Protein AF-A0A0J9YCQ6-F1 (afdb_monomer)

Organism: Brugia malayi (NCBI:txid6279)

Foldseek 3Di:
DQELLRKDKDFPPVQVVLVVCVVVVHAAEAEDELVRYDHADDPAFVRPDPPQFDDPVVCVVCVPVVDCPVPGGRIGIHGLVSHAWYAYPVGIDRSNCSNVVVVVVPD

Mean predicted aligned error: 3.56 Å

Nearest PDB structures (foldseek):
  3ecs-assembly1_A  TM=9.531E-01  e=1.581E-13  Homo sapiens
  3ecs-assembly1_B  TM=9.606E-01  e=2.205E-13  Homo sapiens
  3ecs-assembly1_F  TM=9.427E-01  e=4.012E-13  Homo sapiens
  3a11-assembly1_F  TM=7.480E-01  e=7.464E-07  Thermococcus kodakarensis KOD1
  3a11-assembly1_D  TM=7.402E-01  e=1.358E-06  Thermococcus kodakarensis KOD1

Sequence (107 aa):
GVMETGGIINKIGTHPLAVCAKAMHKPFFVMAESIKFVKEYPLNQNDIPIEFKYAASTLTKHKFDGDFSSEHPLVDYTPPQYINLLFTNLGILTPAAVGDELIKLYV

InterPro domains:
  IPR000649 Initiation factor 2B-related [PF01008] (2-95)
  IPR037171 NagB/RpiA transferase-like [SSF100950] (2-106)
  IPR042529 Initiation factor 2B-like, C-terminal [G3DSA:3.40.50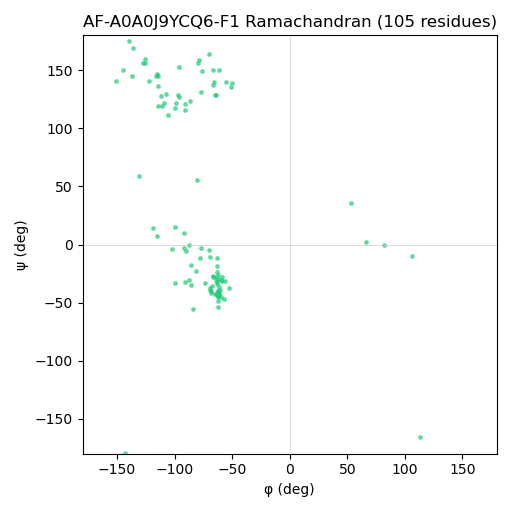.10470] (1-107)
  IPR051501 Eukaryotic initiation factor 2B subunits alpha/beta/delta [PTHR45860] (1-106)

pLDDT: mean 94.0, std 5.08, range [60.03, 98.44]

Radius of gyration: 14.94 Å; Cα contacts (8 Å, |Δi|>4): 167; chains: 1; bounding box: 27×39×42 Å

Secondary structure (DSSP, 8-state):
-EETTS-EEEETTHHHHHHHHHHTT---EEE--GGGEE----SSSTTS-HHHHS-HHHHHHTTTT---TT---SEEEE-GGG--EEEETTEEE-GGGHHHHHHHH--

Solvent-accessible surface area (backbone atoms only — not comparable to full-atom values): 6144 Å² total; per-residue (Å²): 72,35,26,34,70,30,19,36,44,44,59,56,64,52,34,63,51,30,52,50,30,54,76,68,74,40,89,36,74,45,79,50,58,68,88,39,54,41,98,46,81,60,87,50,76,82,57,50,58,65,81,68,28,44,55,72,69,57,52,62,74,27,67,85,75,70,67,57,86,92,58,75,65,54,38,34,59,29,60,28,94,46,47,60,38,36,45,35,86,91,43,79,35,46,28,79,48,38,38,63,50,53,53,68,75,76,110

Structure (mmCIF, N/CA/C/O backbone):
data_AF-A0A0J9YCQ6-F1
#
_entry.id   AF-A0A0J9YCQ6-F1
#
loop_
_atom_site.group_PDB
_atom_site.id
_atom_site.type_symbol
_atom_site.label_atom_id
_atom_site.label_alt_id
_atom_site.label_comp_id
_atom_site.label_asym_id
_atom_site.label_entity_id
_atom_site.label_seq_id
_atom_site.pdbx_PDB_ins_code
_atom_site.Cartn_x
_atom_site.Cartn_y
_atom_site.Cartn_z
_atom_site.occupancy
_atom_site.B_iso_or_equiv
_atom_site.auth_seq_id
_atom_site.auth_comp_id
_atom_site.auth_asym_id
_atom_site.auth_atom_id
_atom_site.pdbx_PDB_model_num
ATOM 1 N N . GLY A 1 1 ? 5.028 1.981 -1.853 1.00 93.81 1 GLY A N 1
ATOM 2 C CA . GLY A 1 1 ? 4.466 3.158 -1.163 1.00 93.81 1 GLY A CA 1
ATOM 3 C C . GLY A 1 1 ? 3.123 2.819 -0.553 1.00 93.81 1 GLY A C 1
ATOM 4 O O . GLY A 1 1 ? 2.629 1.719 -0.779 1.00 93.81 1 GLY A O 1
ATOM 5 N N . VAL A 1 2 ? 2.546 3.745 0.207 1.00 96.69 2 VAL A N 1
ATOM 6 C CA . VAL A 1 2 ? 1.163 3.674 0.697 1.00 96.69 2 VAL A CA 1
ATOM 7 C C . VAL A 1 2 ? 0.309 4.535 -0.225 1.00 96.69 2 VAL A C 1
ATOM 9 O O . VAL A 1 2 ? 0.623 5.702 -0.440 1.00 96.69 2 VAL A O 1
ATOM 12 N N . MET A 1 3 ? -0.696 3.925 -0.839 1.00 95.75 3 MET A N 1
ATOM 13 C CA . MET A 1 3 ? -1.593 4.565 -1.796 1.00 95.75 3 MET A CA 1
ATOM 14 C C . MET A 1 3 ? -2.626 5.398 -1.050 1.00 95.75 3 MET A C 1
ATOM 16 O O . MET A 1 3 ? -2.930 5.114 0.109 1.00 95.75 3 MET A O 1
ATOM 20 N N . GLU A 1 4 ? -3.228 6.371 -1.722 1.00 94.56 4 GLU A N 1
ATOM 21 C CA . GLU A 1 4 ? -4.230 7.238 -1.100 1.00 94.56 4 GLU A CA 1
ATOM 22 C C . GLU A 1 4 ? -5.472 6.472 -0.624 1.00 94.56 4 GLU A C 1
ATOM 24 O O . GLU A 1 4 ? -6.064 6.794 0.403 1.00 94.56 4 GLU A O 1
ATOM 29 N N . THR A 1 5 ? -5.801 5.374 -1.306 1.00 93.88 5 THR A N 1
ATOM 30 C CA . THR A 1 5 ? -6.861 4.432 -0.913 1.00 93.88 5 THR A CA 1
ATOM 31 C C . THR A 1 5 ? -6.525 3.605 0.337 1.00 93.88 5 THR A C 1
ATOM 33 O O . THR A 1 5 ? -7.343 2.796 0.779 1.00 93.88 5 THR A O 1
ATOM 36 N N . GLY A 1 6 ? -5.309 3.737 0.875 1.00 95.62 6 GLY A N 1
ATOM 37 C CA . GLY A 1 6 ? -4.781 2.957 1.993 1.00 95.62 6 GLY A CA 1
ATOM 38 C C . GLY A 1 6 ? -4.219 1.585 1.610 1.00 95.62 6 GLY A C 1
ATOM 39 O O . GLY A 1 6 ? -3.750 0.852 2.482 1.00 95.62 6 GLY A O 1
ATOM 40 N N . GLY A 1 7 ? -4.257 1.215 0.326 1.00 97.00 7 GLY A N 1
ATOM 41 C CA . GLY A 1 7 ? -3.546 0.040 -0.180 1.00 97.00 7 GLY A CA 1
ATOM 42 C C . GLY A 1 7 ? -2.032 0.258 -0.190 1.00 97.00 7 GLY A C 1
ATOM 43 O O . GLY A 1 7 ? -1.554 1.387 -0.106 1.00 97.00 7 GLY A O 1
ATOM 44 N N . ILE A 1 8 ? -1.248 -0.811 -0.312 1.00 97.56 8 ILE A N 1
ATOM 45 C CA . ILE A 1 8 ? 0.218 -0.701 -0.344 1.00 97.56 8 ILE A CA 1
ATOM 46 C C . ILE A 1 8 ? 0.799 -1.297 -1.612 1.00 97.56 8 ILE A C 1
ATOM 48 O O . ILE A 1 8 ? 0.376 -2.355 -2.061 1.00 97.56 8 ILE A O 1
ATOM 52 N N . ILE A 1 9 ? 1.818 -0.639 -2.150 1.00 97.19 9 ILE A N 1
ATOM 53 C CA . ILE A 1 9 ? 2.740 -1.230 -3.117 1.00 97.19 9 ILE A CA 1
ATOM 54 C C . ILE A 1 9 ? 3.993 -1.636 -2.347 1.00 97.19 9 ILE A C 1
ATOM 56 O O . ILE A 1 9 ? 4.673 -0.770 -1.779 1.00 97.19 9 ILE A O 1
ATOM 60 N N . ASN A 1 10 ? 4.296 -2.930 -2.325 1.00 96.81 10 ASN A N 1
ATOM 61 C CA . ASN A 1 10 ? 5.459 -3.484 -1.640 1.00 96.81 10 ASN A CA 1
ATOM 62 C C . ASN A 1 10 ? 6.107 -4.590 -2.479 1.00 96.81 10 ASN A C 1
ATOM 64 O O . ASN A 1 10 ? 5.599 -4.950 -3.533 1.00 96.81 10 ASN A O 1
ATOM 68 N N . LYS A 1 11 ? 7.248 -5.120 -2.029 1.00 96.31 11 LYS A N 1
ATOM 69 C CA . LYS A 1 11 ? 7.927 -6.231 -2.700 1.00 96.31 11 LYS A CA 1
ATOM 70 C C . LYS A 1 11 ? 6.962 -7.388 -2.981 1.00 96.31 11 LYS A C 1
ATOM 72 O O . LYS A 1 11 ? 6.151 -7.745 -2.122 1.00 96.31 11 LYS A O 1
ATOM 77 N N . ILE A 1 12 ? 7.105 -7.966 -4.173 1.00 96.38 12 ILE A N 1
ATOM 78 C CA . ILE A 1 12 ? 6.255 -9.049 -4.663 1.00 96.38 12 ILE A CA 1
ATOM 79 C C . ILE A 1 12 ? 6.146 -10.193 -3.645 1.00 96.38 12 ILE A C 1
ATOM 81 O O . ILE A 1 12 ? 7.139 -10.601 -3.037 1.00 96.38 12 ILE A O 1
ATOM 85 N N . GLY A 1 13 ? 4.924 -10.690 -3.447 1.00 96.44 13 GLY A N 1
ATOM 86 C CA . GLY A 1 13 ? 4.580 -11.695 -2.442 1.00 96.44 13 GLY A CA 1
ATOM 87 C C . GLY A 1 13 ? 3.817 -11.135 -1.237 1.00 96.44 13 GLY A C 1
ATOM 88 O O . GLY A 1 13 ? 3.268 -11.911 -0.454 1.00 96.44 13 GLY A O 1
ATOM 89 N N . THR A 1 14 ? 3.712 -9.811 -1.096 1.00 97.62 14 THR A N 1
ATOM 90 C CA . THR A 1 14 ? 2.947 -9.193 -0.003 1.00 97.62 14 THR A CA 1
ATOM 91 C C . THR A 1 14 ? 1.446 -9.423 -0.183 1.00 97.62 14 THR A C 1
ATOM 93 O O . THR A 1 14 ? 0.750 -9.741 0.783 1.00 97.62 14 THR A O 1
ATOM 96 N N . HIS A 1 15 ? 0.949 -9.351 -1.420 1.00 97.56 15 HIS A N 1
ATOM 97 C CA . HIS A 1 15 ? -0.464 -9.564 -1.715 1.00 97.56 15 HIS A CA 1
ATOM 98 C C . HIS A 1 15 ? -0.954 -10.981 -1.364 1.00 97.56 15 HIS A C 1
ATOM 100 O O . HIS A 1 15 ? -1.913 -11.089 -0.592 1.00 97.56 15 HIS A O 1
ATOM 106 N N . PRO A 1 16 ? -0.323 -12.078 -1.840 1.00 97.75 16 PRO A N 1
ATOM 107 C CA . PRO A 1 16 ? -0.748 -13.425 -1.461 1.00 97.75 16 PRO A CA 1
ATOM 108 C C . PRO A 1 16 ? -0.597 -13.684 0.043 1.00 97.75 16 PRO A C 1
ATOM 110 O O . PRO A 1 16 ? -1.452 -14.346 0.628 1.00 97.75 16 PRO A O 1
ATOM 113 N N . LEU A 1 17 ? 0.422 -13.114 0.699 1.00 98.06 17 LEU A N 1
ATOM 114 C CA . LEU A 1 17 ? 0.561 -13.201 2.155 1.00 98.06 17 LEU A CA 1
ATOM 115 C C . LEU A 1 17 ? -0.647 -12.580 2.875 1.00 98.06 17 LEU A C 1
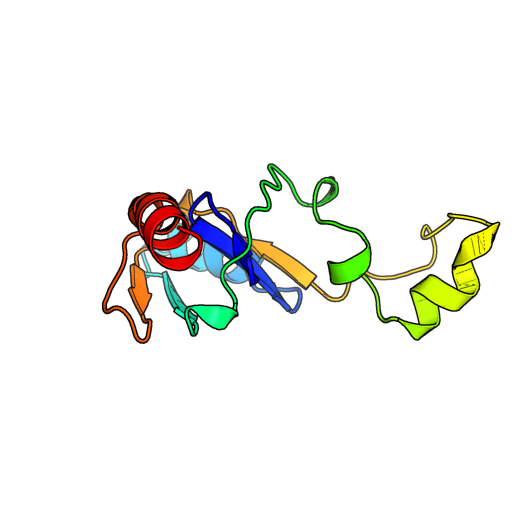ATOM 117 O O . LEU A 1 17 ? -1.197 -13.190 3.792 1.00 98.06 17 LEU A O 1
ATOM 121 N N . ALA A 1 18 ? -1.092 -11.401 2.436 1.00 98.19 18 ALA A N 1
ATOM 122 C CA . ALA A 1 18 ? -2.246 -10.716 3.008 1.00 98.19 18 ALA A CA 1
ATOM 123 C C . ALA A 1 18 ? -3.568 -11.465 2.739 1.00 98.19 18 ALA A C 1
ATOM 125 O O . ALA A 1 18 ? -4.436 -11.537 3.614 1.00 98.19 18 ALA A O 1
ATOM 126 N N . VAL A 1 19 ? -3.709 -12.090 1.563 1.00 98.25 19 VAL A N 1
ATOM 127 C CA . VAL A 1 19 ? -4.853 -12.959 1.232 1.00 98.25 19 VAL A CA 1
ATOM 128 C C . VAL A 1 19 ? -4.906 -14.168 2.170 1.00 98.25 19 VAL A C 1
ATOM 130 O O . VAL A 1 19 ? -5.953 -14.432 2.764 1.00 98.25 19 VAL A O 1
ATOM 133 N N . CYS A 1 20 ? -3.782 -14.865 2.360 1.00 98.31 20 CYS A N 1
ATOM 134 C CA . CYS A 1 20 ? -3.688 -15.998 3.282 1.00 98.31 20 CYS A CA 1
ATOM 135 C C . CYS A 1 20 ? -3.965 -15.582 4.732 1.00 98.31 20 CYS A C 1
ATOM 137 O O . CYS A 1 20 ? -4.726 -16.253 5.428 1.00 98.31 20 CYS A O 1
ATOM 139 N N . ALA A 1 21 ? -3.403 -14.455 5.184 1.00 98.44 21 ALA A N 1
ATOM 140 C CA . ALA A 1 21 ? -3.649 -13.925 6.523 1.00 98.44 21 ALA A CA 1
ATOM 141 C C . ALA A 1 21 ? -5.146 -13.681 6.761 1.00 98.44 21 ALA A C 1
ATOM 143 O O . ALA A 1 21 ? -5.700 -14.153 7.755 1.00 98.44 21 ALA A O 1
ATOM 144 N N . LYS A 1 22 ? -5.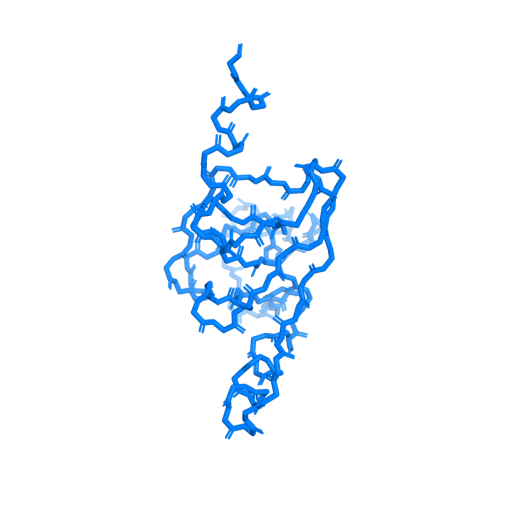827 -13.042 5.800 1.00 98.19 22 LYS A N 1
ATOM 145 C CA . LYS A 1 22 ? -7.274 -12.812 5.861 1.00 98.19 22 LYS A CA 1
ATOM 146 C C . LYS A 1 22 ? -8.071 -14.116 5.893 1.00 98.19 22 LYS A C 1
ATOM 148 O O . LYS A 1 22 ? -8.991 -14.231 6.699 1.00 98.19 22 LYS A O 1
ATOM 153 N N . ALA A 1 23 ? -7.703 -15.101 5.072 1.00 98.31 23 ALA A N 1
ATOM 154 C CA . ALA A 1 23 ? -8.344 -16.417 5.056 1.00 98.31 23 ALA A CA 1
ATOM 155 C C . ALA A 1 23 ? -8.169 -17.181 6.383 1.00 98.31 23 ALA A C 1
ATOM 157 O O . ALA A 1 23 ? -9.061 -17.914 6.793 1.00 98.31 23 ALA A O 1
ATOM 158 N N . MET A 1 24 ? -7.047 -16.987 7.081 1.00 98.25 24 MET A N 1
ATOM 159 C CA . MET A 1 24 ? -6.766 -17.611 8.380 1.00 98.25 24 MET A CA 1
ATOM 160 C C . MET A 1 24 ? -7.206 -16.762 9.583 1.00 98.25 24 MET A C 1
ATOM 162 O O . MET A 1 24 ? -6.830 -17.070 10.719 1.00 98.25 24 MET A O 1
ATOM 166 N N . HIS A 1 25 ? -7.960 -15.681 9.357 1.00 97.56 25 HIS A N 1
ATOM 167 C CA . HIS A 1 25 ? -8.370 -14.727 10.393 1.00 97.56 25 HIS A CA 1
ATOM 168 C C . HIS A 1 25 ? -7.191 -14.174 11.212 1.00 97.56 25 HIS A C 1
ATOM 170 O O . HIS A 1 25 ? -7.293 -13.958 12.422 1.00 97.56 25 HIS A O 1
ATOM 176 N N . LYS A 1 26 ? -6.043 -13.965 10.560 1.00 98.38 26 LYS A N 1
ATOM 177 C CA . LYS A 1 26 ? -4.874 -13.319 11.155 1.00 98.38 26 LYS A CA 1
ATOM 178 C C . LYS A 1 26 ? -4.863 -11.841 10.769 1.00 98.38 26 LYS A C 1
ATOM 180 O O . LYS A 1 26 ? -4.986 -11.538 9.582 1.00 98.38 26 LYS A O 1
ATOM 185 N N . PRO A 1 27 ? -4.728 -10.924 11.743 1.00 97.81 27 PRO A N 1
ATOM 186 C CA . PRO A 1 27 ? -4.638 -9.510 11.430 1.00 97.81 27 PRO A CA 1
ATOM 187 C C . PRO A 1 27 ? -3.349 -9.226 10.655 1.00 97.81 27 PRO A C 1
ATOM 189 O O . PRO A 1 27 ? -2.291 -9.778 10.964 1.00 97.81 27 PRO A O 1
ATOM 192 N N . PHE A 1 28 ? -3.447 -8.355 9.658 1.00 98.19 28 PHE A N 1
ATOM 193 C CA . PHE A 1 28 ? -2.338 -7.924 8.823 1.00 98.19 28 PHE A CA 1
ATOM 194 C C . PHE A 1 28 ? -2.083 -6.437 9.058 1.00 98.19 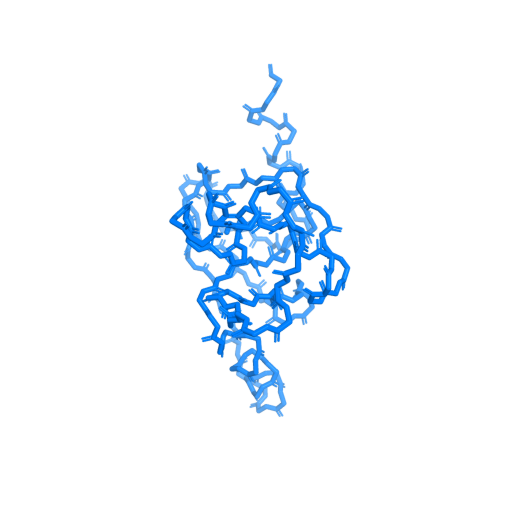28 PHE A C 1
ATOM 196 O O . PHE A 1 28 ? -2.953 -5.589 8.839 1.00 98.19 28 PHE A O 1
ATOM 203 N N . PHE A 1 29 ? -0.879 -6.123 9.520 1.00 98.12 29 PHE A N 1
ATOM 204 C CA . PHE A 1 29 ? -0.467 -4.766 9.846 1.00 98.12 29 PHE A CA 1
ATOM 205 C C . PHE A 1 29 ? 0.649 -4.314 8.918 1.00 98.12 29 PHE A C 1
ATOM 207 O O . PHE A 1 29 ? 1.501 -5.104 8.515 1.00 98.12 29 PHE A O 1
ATOM 214 N N . VAL A 1 30 ? 0.653 -3.023 8.613 1.00 98.19 30 VAL A N 1
ATOM 215 C CA . VAL A 1 30 ? 1.684 -2.385 7.795 1.00 98.19 30 VAL A CA 1
ATOM 216 C C . VAL A 1 30 ? 2.439 -1.399 8.665 1.00 98.19 30 VAL A C 1
ATOM 218 O O . VAL A 1 30 ? 1.827 -0.637 9.402 1.00 98.19 30 VAL A O 1
ATOM 221 N N . MET A 1 31 ? 3.763 -1.372 8.554 1.00 97.81 31 MET A N 1
ATOM 222 C CA . MET A 1 31 ? 4.587 -0.320 9.142 1.00 97.81 31 MET A CA 1
ATOM 223 C C . MET A 1 31 ? 5.180 0.521 8.016 1.00 97.81 31 MET A C 1
ATOM 225 O O . MET A 1 31 ? 5.900 0.002 7.161 1.00 97.81 31 MET A O 1
ATOM 229 N N . ALA A 1 32 ? 4.858 1.810 7.991 1.00 96.88 32 ALA A N 1
ATOM 230 C CA . ALA A 1 32 ? 5.323 2.715 6.951 1.00 96.88 32 ALA A CA 1
ATOM 231 C C . ALA A 1 32 ? 5.454 4.142 7.482 1.00 96.88 32 ALA A C 1
ATOM 233 O O . ALA A 1 32 ? 4.613 4.626 8.230 1.00 96.88 32 ALA A O 1
ATOM 234 N N . GLU A 1 33 ? 6.503 4.833 7.056 1.00 96.06 33 GLU A N 1
ATOM 235 C CA . GLU A 1 33 ? 6.647 6.270 7.287 1.00 96.06 33 GLU A CA 1
ATOM 236 C C . GLU A 1 33 ? 5.740 7.055 6.334 1.00 96.06 33 GLU A C 1
ATOM 238 O O . GLU A 1 33 ? 5.519 6.634 5.193 1.00 96.06 33 GLU A O 1
ATOM 243 N N . SER A 1 34 ? 5.273 8.224 6.771 1.00 94.00 34 SER A N 1
ATOM 244 C CA . SER A 1 34 ? 4.372 9.091 6.007 1.00 94.00 34 SER A CA 1
ATOM 245 C C . SER A 1 34 ? 4.990 9.611 4.707 1.00 94.00 34 SER A C 1
ATOM 247 O O . SER A 1 34 ? 4.268 9.865 3.753 1.00 94.00 34 SER A O 1
ATOM 249 N N . ILE A 1 35 ? 6.324 9.678 4.598 1.00 94.31 35 ILE A N 1
ATOM 250 C CA . ILE A 1 35 ? 7.019 10.045 3.348 1.00 94.31 35 ILE A CA 1
ATOM 251 C C . ILE A 1 35 ? 6.776 9.044 2.204 1.00 94.31 35 ILE A C 1
ATOM 253 O O . ILE A 1 35 ? 7.007 9.352 1.040 1.00 94.31 35 ILE A O 1
ATOM 257 N N . LYS A 1 36 ? 6.321 7.824 2.521 1.00 94.94 36 LYS A N 1
ATOM 258 C CA . LYS A 1 36 ? 5.994 6.790 1.527 1.00 94.94 36 LYS A CA 1
ATOM 259 C C . LYS A 1 36 ? 4.556 6.904 1.021 1.00 94.94 36 LYS A C 1
ATOM 261 O O . LYS A 1 36 ? 4.157 6.055 0.219 1.00 94.94 36 LYS A O 1
ATOM 266 N N . PHE A 1 37 ? 3.783 7.868 1.519 1.00 95.00 37 PHE A N 1
ATOM 267 C CA . PHE A 1 37 ? 2.405 8.094 1.108 1.00 95.00 37 PHE A CA 1
ATOM 268 C C . PHE A 1 37 ? 2.413 8.808 -0.242 1.00 95.00 37 PHE A C 1
ATOM 270 O O . PHE A 1 37 ? 3.143 9.777 -0.430 1.00 95.00 37 PHE A O 1
ATOM 277 N N . VAL A 1 38 ? 1.632 8.306 -1.193 1.00 93.69 38 VAL A N 1
ATOM 278 C CA . VAL A 1 38 ? 1.589 8.819 -2.565 1.00 93.69 38 VAL A CA 1
ATOM 279 C C . VAL A 1 38 ? 0.147 8.909 -3.055 1.00 93.69 38 VAL A C 1
ATOM 281 O O . VAL A 1 38 ? -0.682 8.059 -2.725 1.00 93.69 38 VAL A O 1
ATOM 284 N N . LYS A 1 39 ? -0.138 9.932 -3.868 1.00 92.25 39 LYS A N 1
ATOM 285 C CA . LYS A 1 39 ? -1.456 10.196 -4.473 1.00 92.25 39 LYS A CA 1
ATOM 286 C C . LYS A 1 39 ? -1.693 9.332 -5.715 1.00 92.25 39 LYS A C 1
ATOM 288 O O . LYS A 1 39 ? -1.921 9.834 -6.809 1.00 92.25 39 LYS A O 1
ATOM 293 N N . GLU A 1 40 ? -1.563 8.024 -5.533 1.00 93.25 40 GLU A N 1
ATOM 294 C CA . GLU A 1 40 ? -1.745 7.008 -6.569 1.00 93.25 40 GLU A CA 1
ATOM 295 C C . GLU A 1 40 ? -2.929 6.105 -6.213 1.00 93.25 40 GLU A C 1
ATOM 297 O O . GLU A 1 40 ? -3.154 5.800 -5.037 1.00 93.25 40 GLU A O 1
ATOM 302 N N . TYR A 1 41 ? -3.671 5.658 -7.231 1.00 93.06 41 TYR A N 1
ATOM 303 C CA . TYR A 1 41 ? -4.924 4.905 -7.065 1.00 93.06 41 TYR A CA 1
ATOM 304 C C . TYR A 1 41 ? -4.969 3.620 -7.915 1.00 93.06 41 TYR A C 1
ATOM 306 O O . TYR A 1 41 ? -5.877 3.456 -8.733 1.00 93.06 41 TYR A O 1
ATOM 314 N N . PRO A 1 42 ? -4.026 2.676 -7.743 1.00 94.19 42 PRO A N 1
ATOM 315 C CA . PRO A 1 42 ? -4.108 1.394 -8.433 1.00 94.19 42 PRO A CA 1
ATOM 316 C C . PRO A 1 42 ? -5.343 0.612 -7.956 1.00 94.19 42 PRO A C 1
ATOM 318 O O . PRO A 1 42 ? -5.550 0.419 -6.752 1.00 94.19 42 PRO A O 1
ATOM 321 N N . LEU A 1 43 ? -6.167 0.136 -8.893 1.00 92.12 43 LEU A N 1
ATOM 322 C CA . LEU A 1 43 ? -7.326 -0.707 -8.576 1.00 92.12 43 LEU A CA 1
ATOM 323 C C . LEU A 1 43 ? -6.946 -2.191 -8.603 1.00 92.12 43 LEU A C 1
ATOM 325 O O . LEU A 1 43 ? -7.483 -2.995 -7.841 1.00 92.12 43 LEU A O 1
ATOM 329 N N . ASN A 1 44 ? -5.997 -2.555 -9.462 1.00 93.00 44 ASN A N 1
ATOM 330 C CA . ASN A 1 44 ? -5.496 -3.914 -9.636 1.00 93.00 44 ASN A CA 1
ATOM 331 C C . ASN A 1 44 ? -3.972 -3.925 -9.906 1.00 93.00 44 ASN A C 1
ATOM 333 O O . ASN A 1 44 ? -3.317 -2.886 -9.920 1.00 93.00 44 ASN A O 1
ATOM 337 N N . GLN A 1 45 ? -3.388 -5.115 -10.102 1.00 94.06 45 GLN A N 1
ATOM 338 C CA . GLN A 1 45 ? -1.941 -5.268 -10.348 1.00 94.06 45 GLN A CA 1
ATOM 339 C C . GLN A 1 45 ? -1.477 -4.615 -11.662 1.00 94.06 45 GLN A C 1
ATOM 341 O O . GLN A 1 45 ? -0.318 -4.209 -11.789 1.00 94.06 45 GLN A O 1
ATOM 346 N N . ASN A 1 46 ? -2.367 -4.510 -12.653 1.00 92.75 46 ASN A N 1
ATOM 347 C CA . ASN A 1 46 ? -2.036 -3.916 -13.944 1.00 92.75 46 ASN A CA 1
ATOM 348 C C . ASN A 1 46 ? -1.923 -2.395 -13.833 1.00 92.75 46 ASN A C 1
ATOM 350 O O . ASN A 1 46 ? -1.025 -1.833 -14.454 1.00 92.75 46 ASN A O 1
ATOM 354 N N . ASP A 1 47 ? -2.717 -1.778 -12.958 1.00 93.94 47 ASP A N 1
ATOM 355 C CA . ASP A 1 47 ? -2.760 -0.326 -12.751 1.00 93.94 47 ASP A CA 1
ATOM 356 C C . ASP A 1 47 ? -1.588 0.228 -11.927 1.00 93.94 47 ASP A C 1
ATOM 358 O O . ASP A 1 47 ? -1.499 1.435 -11.721 1.00 93.94 47 ASP A O 1
ATOM 362 N N . ILE A 1 48 ? -0.687 -0.622 -11.421 1.00 94.12 48 ILE A N 1
ATOM 363 C CA . ILE A 1 48 ? 0.506 -0.140 -10.717 1.00 94.12 48 ILE A CA 1
ATOM 364 C C . ILE A 1 48 ? 1.383 0.658 -11.705 1.00 94.12 48 ILE A C 1
ATOM 366 O O . ILE A 1 48 ? 1.735 0.112 -12.761 1.00 94.12 48 I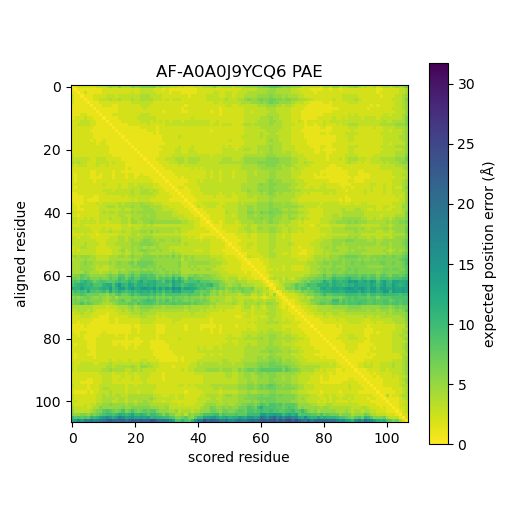LE A O 1
ATOM 370 N N . PRO A 1 49 ? 1.794 1.894 -11.361 1.00 91.81 49 PRO A N 1
ATOM 371 C CA . PRO A 1 49 ? 2.686 2.686 -12.202 1.00 91.81 49 PRO A CA 1
ATOM 372 C C . PRO A 1 49 ? 3.989 1.951 -12.534 1.00 91.81 49 PRO A C 1
ATOM 374 O O . PRO A 1 49 ? 4.575 1.247 -11.701 1.00 91.81 49 PRO A O 1
ATOM 377 N N . ILE A 1 50 ? 4.437 2.090 -13.782 1.00 91.50 50 ILE A N 1
ATOM 378 C CA . ILE A 1 50 ? 5.570 1.332 -14.332 1.00 91.50 50 ILE A CA 1
ATOM 379 C C . ILE A 1 50 ? 6.865 1.681 -13.581 1.00 91.50 50 ILE A C 1
ATOM 381 O O . ILE A 1 50 ? 7.713 0.808 -13.385 1.00 91.50 50 ILE A O 1
ATOM 385 N N . GLU A 1 51 ? 6.978 2.913 -13.073 1.00 90.56 51 GLU A N 1
ATOM 386 C CA . GLU A 1 51 ? 8.115 3.373 -12.271 1.00 90.56 51 GLU A CA 1
ATOM 387 C C . GLU A 1 51 ? 8.263 2.595 -10.960 1.00 90.56 51 GLU A C 1
ATOM 389 O O . GLU A 1 51 ? 9.369 2.471 -10.437 1.00 90.56 51 GLU A O 1
ATOM 394 N N . PHE A 1 52 ? 7.164 2.045 -10.431 1.00 91.50 52 PHE A N 1
ATOM 395 C CA . PHE A 1 52 ? 7.206 1.181 -9.254 1.00 91.50 52 PHE A CA 1
ATOM 396 C C . PHE A 1 52 ? 7.455 -0.287 -9.610 1.00 91.50 52 PHE A C 1
ATOM 398 O O . PHE A 1 52 ? 8.059 -1.002 -8.810 1.00 91.50 52 PHE A O 1
ATOM 405 N N . LYS A 1 53 ? 7.000 -0.752 -10.785 1.00 92.88 53 LYS A N 1
ATOM 406 C CA . LYS A 1 53 ? 7.102 -2.163 -11.202 1.00 92.88 53 LYS A CA 1
ATOM 407 C C . LYS A 1 53 ? 8.532 -2.611 -11.472 1.00 92.88 53 LYS A C 1
ATOM 409 O O . LYS A 1 53 ? 8.889 -3.726 -11.088 1.00 92.88 53 LYS A O 1
ATOM 414 N N . TYR A 1 54 ? 9.331 -1.777 -12.133 1.00 94.12 54 TYR A N 1
ATOM 415 C CA . TYR A 1 54 ? 10.635 -2.179 -12.660 1.00 94.12 54 TYR A CA 1
ATOM 416 C C . TYR A 1 54 ? 11.771 -1.279 -12.180 1.00 94.12 54 TYR A C 1
ATOM 418 O O . TYR A 1 54 ? 11.584 -0.113 -11.843 1.00 94.12 54 TYR A O 1
ATOM 426 N N . ALA A 1 55 ? 12.987 -1.825 -12.180 1.00 92.50 55 ALA A N 1
ATOM 427 C CA . ALA A 1 55 ? 14.184 -1.054 -11.878 1.00 92.50 55 ALA A CA 1
ATOM 428 C C . ALA A 1 55 ? 14.455 0.004 -12.961 1.00 92.50 55 ALA A C 1
ATOM 430 O O . ALA A 1 55 ? 14.188 -0.214 -14.144 1.00 92.50 55 ALA A O 1
ATOM 431 N N . ALA A 1 56 ? 15.082 1.120 -12.579 1.00 91.19 56 ALA A N 1
ATOM 432 C CA . ALA A 1 56 ? 15.412 2.212 -13.500 1.00 91.19 56 ALA A CA 1
ATOM 433 C C . ALA A 1 56 ? 16.257 1.768 -14.714 1.00 91.19 56 ALA A C 1
ATOM 435 O O . ALA A 1 56 ? 16.109 2.311 -15.810 1.00 91.19 56 ALA A O 1
ATOM 436 N N . SER A 1 57 ? 17.111 0.753 -14.547 1.00 91.75 57 SER A N 1
ATOM 437 C CA . SER A 1 57 ? 17.880 0.145 -15.640 1.00 91.75 57 SER A CA 1
ATOM 438 C C . SER A 1 57 ? 16.974 -0.500 -16.693 1.00 91.75 57 SER A C 1
ATOM 440 O O . SER A 1 57 ? 17.157 -0.262 -17.887 1.00 91.75 57 SER A O 1
ATOM 442 N N . THR A 1 58 ? 15.965 -1.257 -16.258 1.00 91.56 58 THR A N 1
ATOM 443 C CA . THR A 1 58 ? 14.960 -1.886 -17.125 1.00 91.56 58 THR A CA 1
ATOM 444 C C . THR A 1 58 ? 14.108 -0.836 -17.835 1.00 91.56 58 THR A C 1
ATOM 446 O O . THR A 1 58 ? 13.904 -0.931 -19.042 1.00 91.56 58 THR A O 1
ATOM 449 N N . LEU A 1 59 ? 13.686 0.216 -17.124 1.00 91.25 59 LEU A N 1
ATOM 450 C CA . LEU A 1 59 ? 12.941 1.333 -17.721 1.00 91.25 59 LEU A CA 1
ATOM 451 C C . LEU A 1 59 ? 13.751 2.047 -18.809 1.00 91.25 59 LEU A C 1
ATOM 453 O O . LEU A 1 59 ? 13.215 2.420 -19.846 1.00 91.25 59 LEU A O 1
ATOM 457 N N . THR A 1 60 ? 15.058 2.215 -18.592 1.00 91.81 60 THR A N 1
ATOM 458 C CA . THR A 1 60 ? 15.947 2.858 -19.570 1.00 91.81 60 THR A CA 1
ATOM 459 C C . THR A 1 60 ? 16.130 1.989 -20.814 1.00 91.81 60 THR A C 1
ATOM 461 O O . THR A 1 60 ? 16.116 2.512 -21.926 1.00 91.81 60 THR A O 1
ATOM 464 N N . LYS A 1 61 ? 16.257 0.666 -20.637 1.00 90.88 61 LYS A N 1
ATOM 465 C CA . LYS A 1 61 ? 16.379 -0.306 -21.733 1.00 90.88 61 LYS A CA 1
ATOM 466 C C . LYS A 1 61 ? 15.148 -0.297 -22.645 1.00 90.88 61 LYS A C 1
ATOM 468 O O . LYS A 1 61 ? 15.300 -0.313 -23.860 1.00 90.88 61 LYS A O 1
ATOM 473 N N . HIS A 1 62 ? 13.957 -0.205 -22.056 1.00 89.00 62 HIS A N 1
ATOM 474 C CA . HIS A 1 62 ? 12.676 -0.271 -22.769 1.00 89.00 62 HIS A CA 1
ATOM 475 C C . HIS A 1 62 ? 12.042 1.097 -23.035 1.00 89.00 62 HIS A C 1
ATOM 477 O O . HIS A 1 62 ? 10.876 1.182 -23.405 1.00 89.00 62 HIS A O 1
ATOM 483 N N . LYS A 1 63 ? 12.806 2.188 -22.898 1.00 86.62 63 LYS A N 1
ATOM 484 C CA . LYS A 1 63 ? 12.297 3.557 -23.074 1.00 86.62 63 LYS A CA 1
ATOM 485 C C . LYS A 1 63 ? 11.718 3.819 -24.472 1.00 86.62 63 LYS A C 1
ATOM 487 O O . LYS A 1 63 ? 10.835 4.660 -24.607 1.00 86.62 63 LYS A O 1
ATOM 492 N N . PHE A 1 64 ? 12.238 3.137 -25.494 1.00 84.31 64 PHE A N 1
ATOM 493 C CA . PHE A 1 64 ? 11.825 3.307 -26.892 1.00 84.31 64 PHE A CA 1
ATOM 494 C C . PHE A 1 64 ? 10.852 2.229 -27.382 1.00 84.31 64 PHE A C 1
ATOM 496 O O . PHE A 1 64 ? 10.008 2.531 -28.217 1.00 84.31 64 PHE A O 1
ATOM 503 N N . ASP A 1 65 ? 10.979 1.000 -26.877 1.00 87.62 65 ASP A N 1
ATOM 504 C CA . ASP A 1 65 ? 10.168 -0.151 -27.299 1.00 87.62 65 ASP A CA 1
ATOM 505 C C . ASP A 1 65 ? 8.843 -0.227 -26.522 1.00 87.62 65 ASP A C 1
ATOM 507 O O . ASP A 1 65 ? 7.801 -0.582 -27.062 1.00 87.62 65 ASP A O 1
ATOM 511 N N . GLY A 1 66 ? 8.859 0.158 -25.239 1.00 86.00 66 GLY A N 1
ATOM 512 C CA . GLY A 1 66 ? 7.690 0.095 -24.359 1.00 86.00 66 GLY A CA 1
ATOM 513 C C . GLY A 1 66 ? 7.211 -1.327 -24.043 1.00 86.00 66 GLY A C 1
ATOM 514 O O . GLY A 1 66 ? 6.221 -1.475 -23.326 1.00 86.00 66 GLY A O 1
ATOM 515 N N . ASP A 1 67 ? 7.897 -2.360 -24.541 1.00 89.62 67 ASP A N 1
ATOM 516 C CA . ASP A 1 67 ? 7.577 -3.754 -24.266 1.00 89.62 67 ASP A CA 1
ATOM 517 C C . ASP A 1 67 ? 8.254 -4.233 -22.975 1.00 89.62 67 ASP A C 1
ATOM 519 O O . ASP A 1 67 ? 9.470 -4.182 -22.810 1.00 89.62 67 ASP A O 1
ATOM 523 N N . PHE A 1 68 ? 7.441 -4.727 -22.044 1.00 88.38 68 PHE A N 1
ATOM 524 C CA . PHE A 1 68 ? 7.887 -5.302 -20.774 1.00 88.38 68 PHE A CA 1
ATOM 525 C C . PHE A 1 68 ? 7.484 -6.777 -20.641 1.00 88.38 68 PHE A C 1
ATOM 527 O O . PHE A 1 68 ? 7.545 -7.330 -1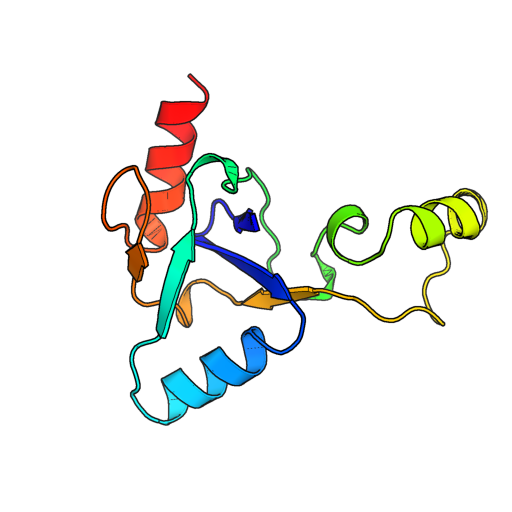9.546 1.00 88.38 68 PHE A O 1
ATOM 534 N N . SER A 1 69 ? 7.068 -7.428 -21.731 1.00 88.50 69 SER A N 1
ATOM 535 C CA . SER A 1 69 ? 6.564 -8.808 -21.736 1.00 88.50 69 SER A CA 1
ATOM 536 C C . SER A 1 69 ? 7.564 -9.839 -21.196 1.00 88.50 69 SER A C 1
ATOM 538 O O . SER A 1 69 ? 7.161 -10.827 -20.583 1.00 88.50 69 SER A O 1
ATOM 540 N N . SER A 1 70 ? 8.868 -9.604 -21.381 1.00 91.25 70 SER A N 1
ATOM 541 C CA . SER A 1 70 ? 9.947 -10.460 -20.869 1.00 91.25 70 SER A CA 1
ATOM 542 C C . SER A 1 70 ? 10.440 -10.086 -19.467 1.00 91.25 70 SER A C 1
ATOM 544 O O . SER A 1 70 ? 11.322 -10.755 -18.925 1.00 91.25 70 SER A O 1
ATOM 546 N N . GLU A 1 71 ? 9.951 -8.982 -18.902 1.00 92.81 71 GLU A N 1
ATOM 547 C CA . GLU A 1 71 ? 10.409 -8.444 -17.623 1.00 92.81 71 GLU A CA 1
ATOM 548 C C . GLU A 1 71 ? 9.494 -8.900 -16.479 1.00 92.81 71 GLU A C 1
ATOM 550 O O . GLU A 1 71 ? 8.309 -9.172 -16.660 1.00 92.81 71 GLU A O 1
ATOM 555 N N . HIS A 1 72 ? 10.046 -8.974 -15.268 1.00 92.69 72 HIS A N 1
ATOM 556 C CA . HIS A 1 72 ? 9.312 -9.434 -14.089 1.00 92.69 72 HIS A CA 1
ATOM 557 C C . HIS A 1 72 ? 9.105 -8.272 -13.111 1.00 92.69 72 HIS A C 1
ATOM 559 O O . HIS A 1 72 ? 10.086 -7.613 -12.749 1.00 92.69 72 HIS A O 1
ATOM 565 N N . PRO A 1 73 ? 7.866 -8.001 -12.659 1.00 94.12 73 PRO A N 1
ATOM 566 C CA . PRO A 1 73 ? 7.611 -6.929 -11.708 1.00 94.12 73 PRO A CA 1
ATOM 567 C C . PRO A 1 73 ? 8.244 -7.252 -10.349 1.00 94.12 73 PRO A C 1
ATOM 569 O O . PRO A 1 73 ? 8.166 -8.373 -9.847 1.00 94.12 73 PRO A O 1
ATOM 572 N N . LEU A 1 74 ? 8.867 -6.249 -9.735 1.00 95.31 74 LEU A N 1
ATOM 573 C CA . LEU A 1 74 ? 9.541 -6.375 -8.437 1.00 95.31 74 LEU A CA 1
ATOM 574 C C . LEU A 1 74 ? 8.590 -6.177 -7.250 1.00 95.31 74 LEU A C 1
ATOM 576 O O . LEU A 1 74 ? 8.912 -6.544 -6.114 1.00 95.31 74 LEU A O 1
ATOM 580 N N . VAL A 1 75 ? 7.431 -5.580 -7.511 1.00 96.38 75 VAL A N 1
ATOM 581 C CA . VAL A 1 75 ? 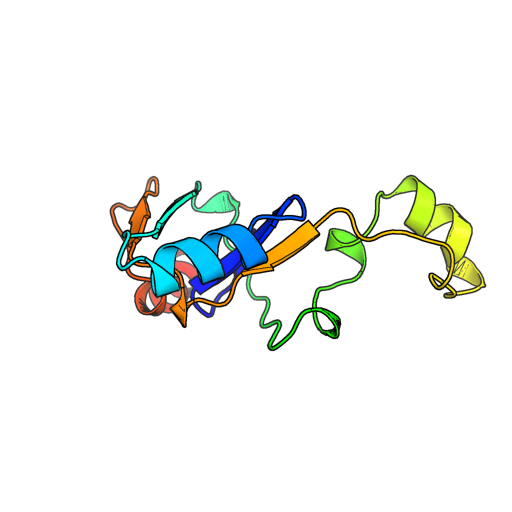6.438 -5.189 -6.513 1.00 96.38 75 VAL A CA 1
ATOM 582 C C . VAL A 1 75 ? 5.063 -5.735 -6.869 1.00 96.38 75 VAL A C 1
ATOM 584 O O . VAL A 1 75 ? 4.767 -5.988 -8.035 1.00 96.38 75 VAL A O 1
ATOM 587 N N . ASP A 1 76 ? 4.221 -5.879 -5.854 1.00 97.00 76 ASP A N 1
ATOM 588 C CA . ASP A 1 76 ? 2.794 -6.123 -5.991 1.00 97.00 76 ASP A CA 1
ATOM 589 C C . ASP A 1 76 ? 1.985 -5.076 -5.218 1.00 97.00 76 ASP A C 1
ATOM 591 O O . ASP A 1 76 ? 2.479 -4.378 -4.326 1.00 97.00 76 ASP A O 1
ATOM 595 N N . TYR A 1 77 ? 0.719 -4.946 -5.599 1.00 97.81 77 TYR A N 1
ATOM 596 C CA . TYR A 1 77 ? -0.254 -4.130 -4.892 1.00 97.81 77 TYR A CA 1
ATOM 597 C C . TYR A 1 77 ? -1.067 -4.996 -3.935 1.00 97.81 77 TYR A C 1
ATOM 599 O O . TYR A 1 77 ? -1.665 -5.994 -4.328 1.00 97.81 77 TYR A O 1
ATOM 607 N N . THR A 1 78 ? -1.127 -4.610 -2.668 1.00 97.88 78 THR A N 1
ATOM 608 C CA . THR A 1 78 ? -2.005 -5.222 -1.672 1.00 97.88 78 THR A CA 1
ATOM 609 C C . THR A 1 78 ? -3.168 -4.270 -1.388 1.00 97.88 78 THR A C 1
ATOM 611 O O . THR A 1 78 ? -2.944 -3.209 -0.797 1.00 97.88 78 THR A O 1
ATOM 614 N N . PRO A 1 79 ? -4.406 -4.625 -1.786 1.00 97.44 79 PRO A N 1
ATOM 615 C CA . PRO A 1 79 ? -5.570 -3.768 -1.588 1.00 97.44 79 PRO A CA 1
ATOM 616 C C . PRO A 1 79 ? -5.868 -3.484 -0.104 1.00 97.44 79 PRO A C 1
ATOM 618 O O . PRO A 1 79 ? -5.652 -4.361 0.742 1.00 97.44 79 PRO A O 1
ATOM 621 N N . PRO A 1 80 ? -6.459 -2.316 0.219 1.00 97.31 80 PRO A N 1
ATOM 622 C CA . PRO A 1 80 ? -6.722 -1.885 1.599 1.00 97.31 80 PRO A CA 1
ATOM 623 C C . PRO A 1 80 ? -7.610 -2.856 2.386 1.00 97.31 80 PRO A C 1
ATOM 625 O O . PRO A 1 80 ? -7.467 -2.994 3.594 1.00 97.31 80 PRO A O 1
ATOM 628 N N . GLN A 1 81 ? -8.481 -3.605 1.706 1.00 96.81 81 GLN A N 1
ATOM 629 C CA . GLN A 1 81 ? -9.378 -4.596 2.314 1.00 96.81 81 GLN A CA 1
ATOM 630 C C . GLN A 1 81 ? -8.676 -5.778 3.006 1.00 96.81 81 GLN A C 1
ATOM 632 O O . GLN A 1 81 ? -9.351 -6.588 3.651 1.00 96.81 81 GLN A O 1
ATOM 637 N N . TYR A 1 82 ? -7.367 -5.943 2.805 1.00 97.81 82 TYR A N 1
ATOM 638 C CA . TYR A 1 82 ? -6.555 -6.952 3.487 1.00 97.81 82 TYR A CA 1
ATOM 639 C C . TYR A 1 82 ? -5.717 -6.366 4.625 1.00 97.81 82 TYR A C 1
ATOM 641 O O . TYR A 1 82 ? -5.050 -7.127 5.310 1.00 97.81 82 TYR A O 1
ATOM 649 N N . ILE A 1 83 ? -5.738 -5.047 4.834 1.00 98.12 83 ILE A N 1
ATOM 650 C CA . ILE A 1 83 ? -4.917 -4.352 5.826 1.00 98.12 83 ILE A CA 1
ATOM 651 C C . ILE A 1 83 ? -5.809 -3.911 6.981 1.00 98.12 83 ILE A C 1
ATOM 653 O O . ILE A 1 83 ? -6.838 -3.272 6.780 1.00 98.12 83 ILE A O 1
ATOM 657 N N . ASN A 1 84 ? -5.406 -4.235 8.207 1.00 97.94 84 ASN A N 1
ATOM 658 C CA . ASN A 1 84 ? -6.135 -3.822 9.400 1.00 97.94 84 ASN A CA 1
ATOM 659 C C . ASN A 1 84 ? -5.737 -2.413 9.839 1.00 97.94 84 ASN A C 1
ATOM 661 O O . ASN A 1 84 ? -6.603 -1.557 9.994 1.00 97.94 84 ASN A O 1
ATOM 665 N N . LEU A 1 85 ? -4.439 -2.182 10.056 1.00 98.06 85 LEU A N 1
ATOM 666 C CA . LEU A 1 85 ? -3.900 -0.910 10.542 1.00 98.06 85 LEU A CA 1
ATOM 667 C 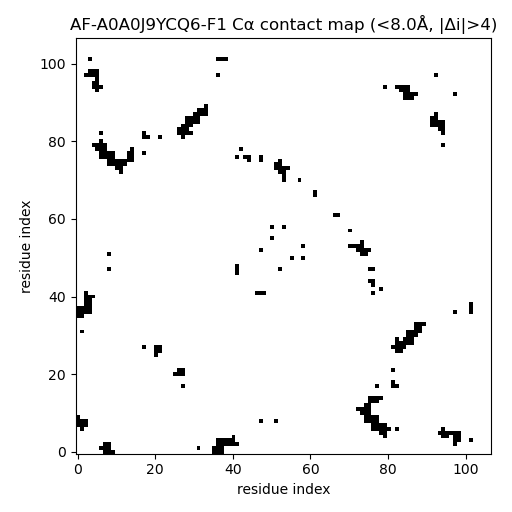C . LEU A 1 85 ? -2.531 -0.624 9.922 1.00 98.06 85 LEU A C 1
ATOM 669 O O . LEU A 1 85 ? -1.755 -1.544 9.638 1.00 98.06 85 LEU A O 1
ATOM 673 N N . LEU A 1 86 ? -2.239 0.664 9.769 1.00 98.25 86 LEU A N 1
ATOM 674 C CA . LEU A 1 86 ? -0.948 1.200 9.370 1.00 98.25 86 LEU A CA 1
ATOM 675 C C . LEU A 1 86 ? -0.305 1.901 10.571 1.00 98.25 86 LEU A C 1
ATOM 677 O O . LEU A 1 86 ? -0.867 2.840 11.129 1.00 98.25 86 LEU A O 1
ATOM 681 N N . PHE A 1 87 ? 0.880 1.450 10.962 1.00 97.88 87 PHE A N 1
ATOM 682 C CA . PHE A 1 87 ? 1.710 2.068 11.989 1.00 97.88 87 PHE A CA 1
ATOM 683 C C . PHE A 1 87 ? 2.656 3.063 11.328 1.00 97.88 87 PHE A C 1
ATOM 685 O O . PHE A 1 87 ? 3.510 2.673 10.526 1.00 97.88 87 PHE A O 1
ATOM 692 N N . THR A 1 88 ? 2.491 4.339 11.667 1.00 96.81 88 THR A N 1
ATOM 693 C CA . THR A 1 88 ? 3.214 5.446 11.037 1.00 96.81 88 THR A CA 1
ATOM 694 C C . THR A 1 88 ? 3.725 6.443 12.072 1.00 96.81 88 THR A C 1
ATOM 696 O O . THR A 1 88 ? 3.328 6.418 13.236 1.00 96.81 88 THR A O 1
ATOM 699 N N . ASN A 1 89 ? 4.583 7.367 11.642 1.00 95.38 89 ASN A N 1
ATOM 700 C CA . ASN A 1 89 ? 5.040 8.500 12.452 1.00 95.38 89 ASN A CA 1
ATOM 701 C C . ASN A 1 89 ? 3.943 9.547 12.731 1.00 95.38 89 ASN A C 1
ATOM 703 O O . ASN A 1 89 ? 4.156 10.418 13.567 1.00 95.38 89 ASN A O 1
ATOM 707 N N . LEU A 1 90 ? 2.784 9.461 12.068 1.00 93.38 90 LEU A N 1
ATOM 708 C CA . LEU A 1 90 ? 1.594 10.276 12.358 1.00 93.38 90 LEU A CA 1
ATOM 709 C C . LEU A 1 90 ? 0.650 9.590 13.361 1.00 93.38 90 LEU A C 1
ATOM 711 O O . LEU A 1 90 ? -0.367 10.155 13.752 1.00 93.38 90 LEU A O 1
ATOM 715 N N . GLY A 1 91 ? 0.986 8.367 13.784 1.00 94.81 91 GLY A N 1
ATOM 716 C CA . GLY A 1 91 ? 0.156 7.521 14.630 1.00 94.81 91 GLY A CA 1
ATOM 717 C C . GLY A 1 91 ? -0.335 6.270 13.905 1.00 94.81 91 GLY A C 1
ATOM 718 O O . GLY A 1 91 ? 0.180 5.875 12.853 1.00 94.81 91 GLY A O 1
ATOM 719 N N . ILE A 1 92 ? -1.324 5.617 14.512 1.00 97.31 92 ILE A N 1
ATOM 720 C CA . ILE A 1 92 ? -1.948 4.407 13.977 1.00 97.31 92 ILE A CA 1
ATOM 721 C C . ILE A 1 92 ? -3.138 4.829 13.118 1.00 97.31 92 ILE A C 1
ATOM 723 O O . ILE A 1 92 ? -4.062 5.467 13.617 1.00 97.31 92 ILE A O 1
ATOM 727 N N . LEU A 1 93 ? -3.119 4.451 11.843 1.00 97.38 93 LEU A N 1
ATOM 728 C CA . LEU A 1 93 ? -4.138 4.816 10.864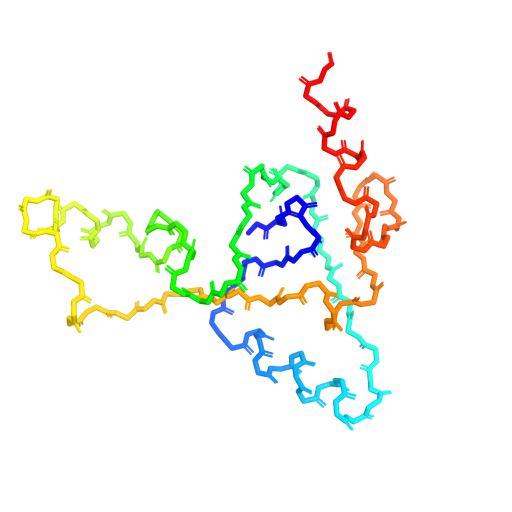 1.00 97.38 93 LEU A CA 1
ATOM 729 C C . LEU A 1 93 ? -4.898 3.577 10.391 1.00 97.38 93 LEU A C 1
ATOM 731 O O . LEU A 1 93 ? -4.325 2.498 10.221 1.00 97.38 93 LEU A O 1
ATOM 735 N N . THR A 1 94 ? -6.192 3.734 10.133 1.00 97.19 94 THR A N 1
ATOM 736 C CA . THR A 1 94 ? -6.931 2.780 9.300 1.00 97.19 94 THR A CA 1
ATOM 737 C C . THR A 1 94 ? -6.633 3.075 7.827 1.00 97.19 94 THR A C 1
ATOM 739 O O . THR A 1 94 ? -6.294 4.215 7.500 1.00 97.19 94 THR A O 1
ATOM 742 N N . PRO A 1 95 ? -6.785 2.104 6.907 1.00 96.75 95 PRO A N 1
ATOM 743 C CA . PRO A 1 95 ? -6.587 2.367 5.481 1.00 96.75 95 PRO A CA 1
ATOM 744 C C . PRO A 1 95 ? -7.413 3.554 4.958 1.00 96.75 95 PRO A C 1
ATOM 746 O O . PRO A 1 95 ? -6.906 4.357 4.187 1.00 96.75 95 PRO A O 1
ATOM 749 N N . ALA A 1 96 ? -8.650 3.721 5.439 1.00 95.25 96 ALA A N 1
ATOM 750 C CA . ALA A 1 96 ? -9.522 4.829 5.043 1.00 95.25 96 ALA A CA 1
ATOM 751 C C . ALA A 1 96 ? -9.024 6.211 5.511 1.00 95.25 96 ALA A C 1
ATOM 753 O O . ALA A 1 96 ? -9.307 7.205 4.855 1.00 95.25 96 ALA A O 1
ATOM 754 N N . ALA A 1 97 ? -8.269 6.280 6.613 1.00 95.62 97 ALA A N 1
ATOM 755 C CA . ALA A 1 97 ? -7.741 7.537 7.145 1.00 95.62 97 ALA A CA 1
ATOM 756 C C . ALA A 1 97 ? -6.505 8.052 6.381 1.00 95.62 97 ALA A C 1
ATOM 758 O O . ALA A 1 97 ? -6.085 9.188 6.582 1.00 95.62 97 ALA A O 1
ATOM 759 N N . VAL A 1 98 ? -5.903 7.232 5.510 1.00 95.44 98 VAL A N 1
ATOM 760 C CA . VAL A 1 98 ? -4.685 7.603 4.771 1.00 95.44 98 VAL A CA 1
ATOM 761 C C . VAL A 1 98 ? -4.924 8.801 3.848 1.00 95.44 98 VAL A C 1
ATOM 763 O O . VAL A 1 98 ? -4.072 9.687 3.785 1.00 95.44 98 VAL A O 1
ATOM 766 N N . GLY A 1 99 ? -6.076 8.860 3.173 1.00 93.19 99 GLY A N 1
ATOM 767 C CA . GLY A 1 99 ? -6.431 9.979 2.296 1.00 93.19 99 GLY A CA 1
ATOM 768 C C . GLY A 1 99 ? -6.539 11.312 3.042 1.00 93.19 99 GLY A C 1
ATOM 769 O O . GLY A 1 99 ? -5.974 12.313 2.604 1.00 93.19 99 GLY A O 1
ATOM 770 N N . ASP A 1 100 ? -7.171 11.308 4.219 1.00 92.88 100 ASP A N 1
ATOM 771 C CA . ASP A 1 100 ? -7.300 12.504 5.061 1.00 92.88 100 ASP A CA 1
ATOM 772 C C . ASP A 1 100 ? -5.930 13.023 5.528 1.00 92.88 100 ASP A C 1
ATOM 774 O O . ASP A 1 100 ? -5.688 14.232 5.538 1.00 92.88 100 ASP A O 1
ATOM 778 N N . GLU A 1 101 ? -5.004 12.124 5.880 1.00 92.25 101 GLU A N 1
ATOM 779 C CA . GLU A 1 101 ? -3.633 12.498 6.252 1.00 92.25 101 GLU A CA 1
ATOM 780 C C . GLU A 1 101 ? -2.824 13.016 5.056 1.00 92.25 101 GLU A C 1
ATOM 782 O O . GLU A 1 101 ? -2.067 13.978 5.188 1.00 92.25 101 GLU A O 1
ATOM 787 N N . LEU A 1 102 ? -3.014 12.444 3.863 1.00 90.81 102 LEU A N 1
ATOM 788 C CA . LEU A 1 102 ? -2.386 12.939 2.634 1.00 90.81 102 LEU A CA 1
ATOM 789 C C . LEU A 1 102 ? -2.806 14.375 2.300 1.00 90.81 102 LEU A C 1
ATOM 791 O O . LEU A 1 102 ? -1.979 15.155 1.832 1.00 90.81 102 LEU A O 1
ATOM 795 N N . ILE A 1 103 ? -4.059 14.753 2.557 1.00 89.19 103 ILE A N 1
ATOM 796 C CA . ILE A 1 103 ? -4.518 16.135 2.358 1.00 89.19 103 ILE A CA 1
ATOM 797 C C . ILE A 1 103 ? -3.781 17.085 3.312 1.00 89.19 103 ILE A C 1
ATOM 799 O O . ILE A 1 103 ? -3.314 18.132 2.872 1.00 89.19 103 ILE A O 1
ATOM 803 N N . LYS A 1 104 ? -3.603 16.703 4.583 1.00 88.00 104 LYS A N 1
ATOM 804 C CA . LYS A 1 104 ? -2.909 17.524 5.594 1.00 88.00 104 LYS A CA 1
ATOM 805 C C . LYS A 1 104 ? -1.414 17.707 5.324 1.00 88.00 104 LYS A C 1
ATOM 807 O O . LYS A 1 104 ? -0.839 18.689 5.770 1.00 88.00 104 LYS A O 1
ATOM 812 N N . LEU A 1 105 ? -0.770 16.750 4.654 1.00 81.88 105 LEU A N 1
ATOM 813 C CA . LEU A 1 105 ? 0.668 16.804 4.360 1.00 81.88 105 LEU A CA 1
ATOM 814 C C . LEU A 1 105 ? 1.015 17.674 3.143 1.00 81.88 105 LEU A C 1
ATOM 816 O O . LEU A 1 105 ? 2.163 18.091 3.008 1.00 81.88 105 LEU A O 1
ATOM 820 N N . TYR A 1 106 ? 0.059 17.895 2.237 1.00 76.00 106 TYR A N 1
ATOM 821 C CA . TYR A 1 106 ? 0.287 18.534 0.933 1.00 76.00 106 TYR A CA 1
ATOM 822 C C . TYR A 1 106 ? -0.428 19.884 0.761 1.00 76.00 106 TYR A C 1
ATOM 824 O O . TYR A 1 106 ? -0.413 20.434 -0.343 1.00 76.00 106 TYR A O 1
ATOM 832 N N . VAL A 1 107 ? -1.044 20.403 1.824 1.00 60.03 107 VAL A N 1
ATOM 833 C CA . VAL A 1 107 ? -1.646 21.743 1.907 1.00 60.03 107 VAL A CA 1
ATOM 834 C C . VAL A 1 107 ? -0.999 22.480 3.067 1.00 60.03 107 VAL A C 1
ATOM 836 O O . VAL A 1 107 ? -0.586 23.639 2.851 1.00 60.03 107 VAL A O 1
#